Protein AF-A0AAN6TVV2-F1 (afdb_monomer_lite)

Radius of gyration: 18.12 Å; chains: 1; bounding box: 45×34×50 Å

Organism: NCBI:txid2587402

Secondary structure (DSSP, 8-state):
-------SS---TT--------SS----SSTTGGGB-TTT--BSS-TT--S------PEEPTTTSS-EESSHHHHHHHIIIIIHHHHHHHTTS-GGGSS------

Structure (mmCIF, N/CA/C/O backbone):
data_AF-A0AAN6TVV2-F1
#
_entry.id   AF-A0AAN6TVV2-F1
#
loop_
_atom_site.group_PDB
_atom_site.id
_atom_site.type_symbol
_atom_site.label_atom_id
_atom_site.label_alt_id
_atom_site.label_comp_id
_atom_site.label_asym_id
_atom_site.label_entity_id
_atom_site.label_seq_id
_atom_site.pdbx_PDB_ins_code
_atom_site.Cartn_x
_atom_site.Cartn_y
_atom_site.Cartn_z
_atom_site.occupancy
_atom_site.B_iso_or_equiv
_atom_site.auth_seq_id
_atom_site.auth_comp_id
_atom_site.auth_asym_id
_atom_site.auth_atom_id
_atom_site.pdbx_PDB_model_num
ATOM 1 N N . MET A 1 1 ? 29.216 -14.943 -9.930 1.00 65.62 1 MET A N 1
ATOM 2 C CA . MET A 1 1 ? 28.488 -13.842 -10.599 1.00 65.62 1 MET A CA 1
ATOM 3 C C . MET A 1 1 ? 27.017 -13.944 -10.222 1.00 65.62 1 MET A C 1
ATOM 5 O O . MET A 1 1 ? 26.539 -15.062 -10.088 1.00 65.62 1 MET A O 1
ATOM 9 N N . GLY A 1 2 ? 26.357 -12.816 -9.948 1.00 91.25 2 GLY A N 1
ATOM 10 C CA . GLY A 1 2 ? 24.959 -12.763 -9.496 1.00 91.25 2 GLY A CA 1
ATOM 11 C C . GLY A 1 2 ? 23.968 -12.490 -10.631 1.00 91.25 2 GLY A C 1
ATOM 12 O O . GLY A 1 2 ? 24.351 -12.456 -11.797 1.00 91.25 2 GLY A O 1
ATOM 13 N N . SER A 1 3 ? 22.698 -12.283 -10.279 1.00 94.00 3 SER A N 1
ATOM 14 C CA . SER A 1 3 ? 21.649 -11.871 -11.224 1.00 94.00 3 SER A CA 1
ATOM 15 C C . SER A 1 3 ? 21.558 -10.344 -11.307 1.00 94.00 3 SER A C 1
ATOM 17 O O . SER A 1 3 ? 21.710 -9.667 -10.292 1.00 94.00 3 SER A O 1
ATOM 19 N N . GLY A 1 4 ? 21.295 -9.812 -12.503 1.00 92.75 4 GLY A N 1
ATOM 20 C CA . GLY A 1 4 ? 21.100 -8.382 -12.762 1.00 92.75 4 GLY A CA 1
ATOM 21 C C . GLY A 1 4 ? 20.075 -8.148 -13.874 1.00 92.75 4 GLY A C 1
ATOM 22 O O . GLY A 1 4 ? 19.771 -9.066 -14.635 1.00 92.75 4 GLY A O 1
ATOM 23 N N . LEU A 1 5 ? 19.533 -6.929 -13.948 1.00 92.94 5 LEU A N 1
ATOM 24 C CA . LEU A 1 5 ? 18.577 -6.508 -14.975 1.00 92.94 5 LEU A CA 1
ATOM 25 C C . LEU A 1 5 ? 19.290 -5.610 -15.992 1.00 92.94 5 LEU A C 1
ATOM 27 O O . LEU A 1 5 ? 19.948 -4.647 -15.603 1.00 92.94 5 LEU A O 1
ATOM 31 N N . PHE A 1 6 ? 19.157 -5.923 -17.280 1.00 93.00 6 PHE A N 1
ATOM 32 C CA . PHE A 1 6 ? 19.828 -5.210 -18.368 1.00 93.00 6 PHE A CA 1
ATOM 33 C C . PHE A 1 6 ? 18.803 -4.735 -19.394 1.00 93.00 6 PHE A C 1
ATOM 35 O O . PHE A 1 6 ? 17.846 -5.449 -19.696 1.00 93.00 6 PHE A O 1
ATOM 42 N N . ALA A 1 7 ? 19.009 -3.535 -19.934 1.00 94.38 7 ALA A N 1
ATOM 43 C CA . ALA A 1 7 ? 18.175 -3.016 -21.008 1.00 94.38 7 ALA A CA 1
ATOM 44 C C . ALA A 1 7 ? 18.450 -3.783 -22.310 1.00 94.38 7 ALA A C 1
ATOM 46 O O . ALA A 1 7 ? 19.602 -4.036 -22.661 1.00 94.38 7 ALA A O 1
ATOM 47 N N . THR A 1 8 ? 17.392 -4.1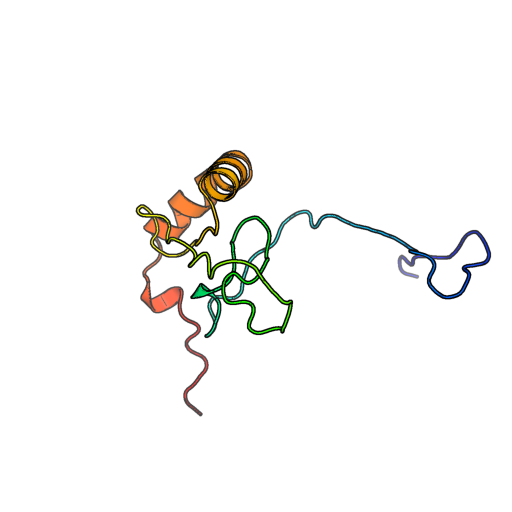36 -23.038 1.00 94.81 8 THR A N 1
ATOM 48 C CA . THR A 1 8 ? 17.486 -4.767 -24.365 1.00 94.81 8 THR A CA 1
ATOM 49 C C . THR A 1 8 ? 17.474 -3.747 -25.507 1.00 94.81 8 THR A C 1
ATOM 51 O O . THR A 1 8 ? 17.709 -4.114 -26.655 1.00 94.81 8 THR A O 1
ATOM 54 N N . ALA A 1 9 ? 17.211 -2.473 -25.199 1.00 93.81 9 ALA A N 1
ATOM 55 C CA . ALA A 1 9 ? 17.149 -1.358 -26.138 1.00 93.81 9 ALA A CA 1
ATOM 56 C C . ALA A 1 9 ? 17.478 -0.028 -25.433 1.00 93.81 9 ALA A C 1
ATOM 58 O O . ALA A 1 9 ? 17.595 0.019 -24.206 1.00 93.81 9 ALA A O 1
ATOM 59 N N . ALA A 1 10 ? 17.617 1.052 -26.209 1.00 96.06 10 ALA A N 1
ATOM 60 C CA . ALA A 1 10 ? 17.718 2.406 -25.668 1.00 96.06 10 ALA A CA 1
ATOM 61 C C . ALA A 1 10 ? 16.430 2.792 -24.911 1.00 96.06 10 ALA A C 1
ATOM 63 O O . ALA A 1 10 ? 15.336 2.387 -25.302 1.00 96.06 10 ALA A O 1
ATOM 64 N N . ILE A 1 11 ? 16.577 3.552 -23.824 1.00 96.19 11 ILE A N 1
ATOM 65 C CA . ILE A 1 11 ? 15.480 4.037 -22.977 1.00 96.19 11 ILE A CA 1
ATOM 66 C C . ILE A 1 11 ? 15.512 5.561 -23.034 1.00 96.19 11 ILE A C 1
ATOM 68 O O . ILE A 1 11 ? 16.501 6.168 -22.616 1.00 96.19 11 ILE A O 1
ATOM 72 N N . ASP A 1 12 ? 14.442 6.166 -23.537 1.00 97.19 12 ASP A N 1
ATOM 73 C CA . ASP A 1 12 ? 14.344 7.620 -23.639 1.00 97.19 12 ASP A CA 1
ATOM 74 C C . ASP A 1 12 ? 14.033 8.270 -22.281 1.00 97.19 12 ASP A C 1
ATOM 76 O O . ASP A 1 12 ? 13.501 7.650 -21.353 1.00 97.19 12 ASP A O 1
ATOM 80 N N . ALA A 1 13 ? 14.349 9.561 -22.152 1.00 96.62 13 ALA A N 1
ATOM 81 C CA . ALA A 1 13 ? 14.071 10.312 -20.933 1.00 96.62 13 ALA A CA 1
ATOM 82 C C . ALA A 1 13 ? 12.559 10.355 -20.641 1.00 96.62 13 ALA A C 1
ATOM 84 O O . ALA A 1 13 ? 11.762 10.789 -21.470 1.00 96.62 13 ALA A O 1
ATOM 85 N N . GLY A 1 14 ? 12.174 9.928 -19.436 1.00 95.25 14 GLY A N 1
ATOM 86 C CA . GLY A 1 14 ? 10.775 9.872 -18.998 1.00 95.25 14 GLY A CA 1
ATOM 87 C C . GLY A 1 14 ? 10.034 8.581 -19.362 1.00 95.25 14 GLY A C 1
ATOM 88 O O . GLY A 1 14 ? 8.877 8.431 -18.977 1.00 95.25 14 GLY A O 1
ATOM 89 N N . GLN A 1 15 ? 10.677 7.638 -20.054 1.00 95.31 15 GLN A N 1
ATOM 90 C CA . GLN A 1 15 ? 10.076 6.347 -20.371 1.00 95.31 15 GLN A CA 1
ATOM 91 C C . GLN A 1 15 ? 9.988 5.445 -19.129 1.00 95.31 15 GLN A C 1
ATOM 93 O O . GLN A 1 15 ? 10.954 5.292 -18.378 1.00 95.31 15 GLN A O 1
ATOM 98 N N . GLU A 1 16 ? 8.832 4.807 -18.926 1.00 93.31 16 GLU A N 1
ATOM 99 C CA . GLU A 1 16 ? 8.671 3.782 -17.891 1.00 93.31 16 GLU A CA 1
ATOM 100 C C . GLU A 1 16 ? 9.488 2.534 -18.265 1.00 93.31 16 GLU A C 1
ATOM 102 O O . GLU A 1 16 ? 9.269 1.918 -19.307 1.00 93.31 16 GLU A O 1
ATOM 107 N N . ILE A 1 17 ? 10.449 2.172 -17.410 1.00 94.50 17 ILE A N 1
ATOM 108 C CA . ILE A 1 17 ? 11.339 1.018 -17.623 1.00 94.50 17 ILE A CA 1
ATOM 109 C C . ILE A 1 17 ? 10.657 -0.284 -17.188 1.00 94.50 17 ILE A C 1
ATOM 111 O O . ILE A 1 17 ? 10.802 -1.317 -17.836 1.00 94.50 17 ILE A O 1
ATOM 115 N N . TYR A 1 18 ? 9.937 -0.246 -16.065 1.00 91.56 18 TYR A N 1
ATOM 116 C CA . TYR A 1 18 ? 9.248 -1.395 -15.488 1.00 91.56 18 TYR A CA 1
ATOM 117 C C . TYR A 1 18 ? 8.209 -0.931 -14.464 1.00 91.56 18 TYR A C 1
ATOM 119 O O . TYR A 1 18 ? 8.476 -0.022 -13.67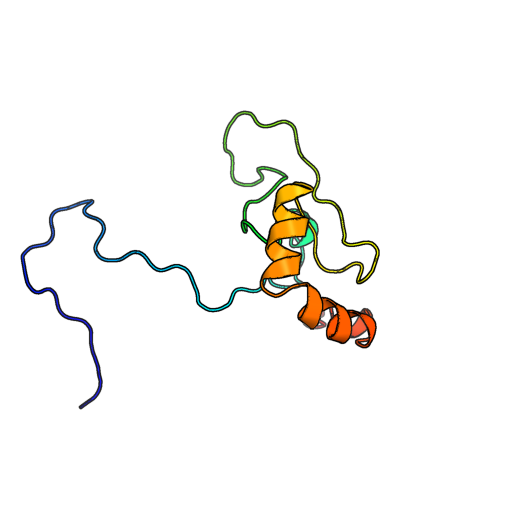8 1.00 91.56 18 TYR A O 1
ATOM 127 N N . ASN A 1 19 ? 7.057 -1.598 -14.434 1.00 92.12 19 ASN A N 1
ATOM 128 C CA . ASN A 1 19 ? 6.016 -1.399 -13.434 1.00 92.12 19 ASN A CA 1
ATOM 129 C C . ASN A 1 19 ? 5.694 -2.743 -12.782 1.00 92.12 19 ASN A C 1
ATOM 131 O O . ASN A 1 19 ? 5.454 -3.735 -13.473 1.00 92.12 19 ASN A O 1
ATOM 135 N N . LEU A 1 20 ? 5.696 -2.779 -11.452 1.00 91.25 20 LEU A N 1
ATOM 136 C CA . LEU A 1 20 ? 5.354 -3.972 -10.694 1.00 91.25 20 LEU A CA 1
ATOM 137 C C . LEU A 1 20 ? 4.287 -3.662 -9.661 1.00 91.25 20 LEU A C 1
ATOM 139 O O . LEU A 1 20 ? 4.358 -2.675 -8.931 1.00 91.25 20 LEU A O 1
ATOM 143 N N . ASN A 1 21 ? 3.338 -4.582 -9.544 1.00 83.56 21 ASN A N 1
ATOM 144 C CA . ASN A 1 21 ? 2.474 -4.640 -8.383 1.00 83.56 21 ASN A CA 1
ATOM 145 C C . ASN A 1 21 ? 3.157 -5.536 -7.336 1.00 83.56 21 ASN A C 1
ATOM 147 O O . ASN A 1 21 ? 3.444 -6.696 -7.649 1.00 83.56 21 ASN A O 1
ATOM 151 N N . PRO A 1 22 ? 3.468 -5.035 -6.127 1.00 84.12 22 PRO A N 1
ATOM 152 C CA . PRO A 1 22 ? 4.164 -5.827 -5.122 1.00 84.12 22 PRO A CA 1
ATOM 153 C C . PRO A 1 22 ? 3.367 -7.085 -4.766 1.00 84.12 22 PRO A C 1
ATOM 155 O O . PRO A 1 22 ? 2.146 -7.037 -4.621 1.00 84.12 22 PRO A O 1
ATOM 158 N N . ILE A 1 23 ? 4.075 -8.206 -4.589 1.00 84.12 23 ILE A N 1
ATOM 159 C CA . ILE A 1 23 ? 3.471 -9.497 -4.210 1.00 84.12 23 ILE A CA 1
ATOM 160 C C . ILE A 1 23 ? 2.760 -9.373 -2.858 1.00 84.12 23 ILE A C 1
ATOM 162 O O . ILE A 1 23 ? 1.666 -9.899 -2.664 1.00 84.12 23 ILE A O 1
ATOM 166 N N . PHE A 1 24 ? 3.373 -8.642 -1.930 1.00 81.56 24 PHE A N 1
ATOM 167 C CA . PHE A 1 24 ? 2.786 -8.296 -0.649 1.00 81.56 24 PHE A CA 1
ATOM 168 C C . PHE A 1 24 ? 3.248 -6.901 -0.237 1.00 81.56 24 PHE A C 1
ATOM 170 O O . PHE A 1 24 ? 4.365 -6.490 -0.553 1.00 81.56 24 PHE A O 1
ATOM 177 N N . LYS A 1 25 ? 2.378 -6.172 0.458 1.00 85.31 25 LYS A N 1
ATOM 178 C CA . LYS A 1 25 ? 2.666 -4.840 0.984 1.00 85.31 25 LYS A CA 1
ATOM 179 C C . LYS A 1 25 ? 2.063 -4.693 2.370 1.00 85.31 25 LYS A C 1
ATOM 181 O O . LYS A 1 25 ? 0.952 -5.156 2.615 1.00 85.31 25 LYS A O 1
ATOM 186 N N . THR A 1 26 ? 2.785 -4.008 3.240 1.00 83.56 26 THR A N 1
ATOM 187 C CA . THR A 1 26 ? 2.331 -3.632 4.578 1.00 83.56 26 THR A CA 1
ATOM 188 C C . THR A 1 26 ? 2.585 -2.163 4.784 1.00 83.56 26 THR A C 1
ATOM 190 O O . THR A 1 26 ? 3.517 -1.595 4.220 1.00 83.56 26 THR A O 1
ATOM 193 N N . LEU A 1 27 ? 1.748 -1.557 5.605 1.00 83.31 27 LEU A N 1
ATOM 194 C CA . LEU A 1 27 ? 1.970 -0.213 6.085 1.00 83.31 27 LEU A CA 1
ATOM 195 C C . LEU A 1 27 ? 2.672 -0.302 7.447 1.00 83.31 27 LEU A C 1
ATOM 197 O O . LEU A 1 27 ? 2.337 -1.157 8.270 1.00 83.31 27 LEU A O 1
ATOM 201 N N . ASP A 1 28 ? 3.652 0.567 7.679 1.00 78.88 28 ASP A N 1
ATOM 202 C CA . ASP A 1 28 ? 4.367 0.613 8.953 1.00 78.88 28 ASP A CA 1
ATOM 203 C C . ASP A 1 28 ? 3.447 1.078 10.074 1.00 78.88 28 ASP A C 1
ATOM 205 O O . ASP A 1 28 ? 2.776 2.097 9.948 1.00 78.88 28 ASP A O 1
ATOM 209 N N . ALA A 1 29 ? 3.489 0.420 11.231 1.00 71.19 29 ALA A N 1
ATOM 210 C CA . ALA A 1 29 ? 2.668 0.791 12.386 1.00 71.19 29 ALA A CA 1
ATOM 211 C C . ALA A 1 29 ? 3.148 2.062 13.131 1.00 71.19 29 ALA A C 1
ATOM 213 O O . ALA A 1 29 ? 2.849 2.270 14.310 1.00 71.19 29 ALA A O 1
ATOM 214 N N . GLY A 1 30 ? 3.944 2.901 12.466 1.00 68.94 30 GLY A N 1
ATOM 215 C CA . GLY A 1 30 ? 4.453 4.157 12.998 1.00 68.94 30 GLY A CA 1
ATOM 216 C C . GLY A 1 30 ? 3.396 5.271 13.059 1.00 68.94 30 GLY A C 1
ATOM 217 O O . GLY A 1 30 ? 2.260 5.107 12.603 1.00 68.94 30 GLY A O 1
ATOM 218 N N . PRO A 1 31 ? 3.763 6.438 13.621 1.00 67.81 31 PRO A N 1
ATOM 219 C CA . PRO A 1 31 ? 2.91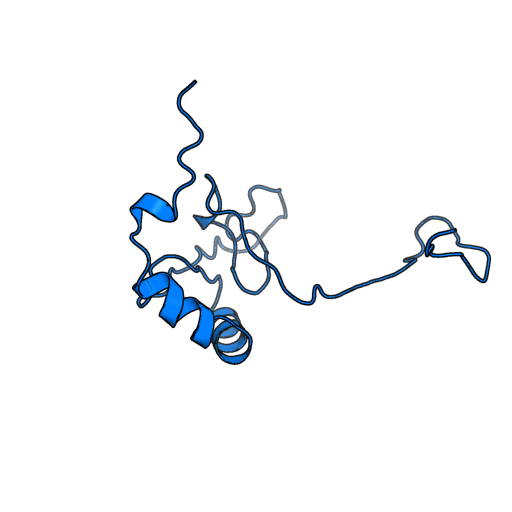4 7.627 13.589 1.00 67.81 31 PRO A CA 1
ATOM 220 C C . PRO A 1 31 ? 2.517 7.968 12.146 1.00 67.81 31 PRO A C 1
ATOM 222 O O . PRO A 1 31 ? 3.368 7.955 11.262 1.00 67.81 31 PRO A O 1
ATOM 225 N N . GLY A 1 32 ? 1.237 8.267 11.912 1.00 72.31 32 GLY A N 1
ATOM 226 C CA . GLY A 1 32 ? 0.719 8.609 10.580 1.00 72.31 32 GLY A CA 1
ATOM 227 C C . GLY A 1 32 ? 0.096 7.446 9.801 1.00 72.31 32 GLY A C 1
ATOM 228 O O . GLY A 1 32 ? -0.659 7.697 8.872 1.00 72.31 32 GLY A O 1
ATOM 229 N N . HIS A 1 33 ? 0.278 6.186 10.223 1.00 75.81 33 HIS A N 1
ATOM 230 C CA . HIS A 1 33 ? -0.383 5.025 9.596 1.00 75.81 33 HIS A CA 1
ATOM 231 C C . HIS A 1 33 ? -1.911 5.168 9.515 1.00 75.81 33 HIS A C 1
ATOM 233 O O . HIS A 1 33 ? -2.571 4.613 8.639 1.00 75.81 33 HIS A O 1
ATOM 239 N N . GLU A 1 34 ? -2.497 5.921 10.446 1.00 79.75 34 GLU A N 1
ATOM 240 C CA . GLU A 1 34 ? -3.940 6.069 10.551 1.00 79.75 34 GLU A CA 1
ATOM 241 C C . GLU A 1 34 ? -4.579 6.759 9.343 1.00 79.75 34 GLU A C 1
ATOM 243 O O . GLU A 1 34 ? -5.767 6.561 9.097 1.00 79.75 34 GLU A O 1
ATOM 248 N N . SER A 1 35 ? -3.821 7.542 8.576 1.00 82.94 35 SER A N 1
ATOM 249 C CA . SER A 1 35 ? -4.341 8.235 7.400 1.00 82.94 35 SER A CA 1
ATOM 250 C C . SER A 1 35 ? -4.288 7.383 6.127 1.00 82.94 35 SER A C 1
ATOM 252 O O . SER A 1 35 ? -5.011 7.671 5.177 1.00 82.94 35 SER A O 1
ATOM 254 N N . PHE A 1 36 ? -3.529 6.284 6.114 1.00 87.19 36 PHE A N 1
ATOM 255 C CA . PHE A 1 36 ? -3.333 5.461 4.922 1.00 87.19 36 PHE A CA 1
ATOM 256 C C . PHE A 1 36 ? -4.362 4.337 4.789 1.00 87.19 36 PHE A C 1
ATOM 258 O O . PHE A 1 36 ? -4.778 3.685 5.751 1.00 87.19 36 PHE A O 1
ATOM 265 N N . CYS A 1 37 ? -4.772 4.075 3.550 1.00 89.88 37 CYS A N 1
ATOM 266 C CA . CYS A 1 37 ? -5.609 2.927 3.232 1.00 89.88 37 CYS A CA 1
ATOM 267 C C . CYS A 1 37 ? -4.761 1.658 3.078 1.00 89.88 37 CYS A C 1
ATOM 269 O O . CYS A 1 37 ? -3.927 1.568 2.180 1.00 89.88 37 CYS A O 1
ATOM 271 N N . HIS A 1 38 ? -5.070 0.617 3.852 1.00 90.44 38 HIS A N 1
ATOM 272 C CA . HIS A 1 38 ? -4.364 -0.672 3.820 1.00 90.44 38 HIS A CA 1
ATOM 273 C C . HIS A 1 38 ? -4.452 -1.398 2.466 1.00 90.44 38 HIS A C 1
ATOM 275 O O . HIS A 1 38 ? -3.631 -2.250 2.150 1.00 90.44 38 HIS A O 1
ATOM 281 N N . TYR A 1 39 ? -5.442 -1.055 1.630 1.00 91.88 39 TYR A N 1
ATOM 282 C CA . TYR A 1 39 ? -5.605 -1.642 0.296 1.00 91.88 39 TYR A CA 1
ATOM 283 C C . TYR A 1 39 ? -4.930 -0.842 -0.822 1.00 91.88 39 TYR A C 1
ATOM 285 O O . TYR A 1 39 ? -4.145 -1.404 -1.580 1.00 91.88 39 TYR A O 1
ATOM 293 N N . CYS A 1 40 ? -5.259 0.445 -0.984 1.00 89.88 40 CYS A N 1
ATOM 294 C CA . CYS A 1 40 ? -4.747 1.253 -2.100 1.00 89.88 40 CYS A CA 1
ATOM 295 C C . CYS A 1 40 ? -3.457 2.006 -1.765 1.00 89.88 40 CYS A C 1
ATOM 297 O O . CYS A 1 40 ? -2.826 2.516 -2.679 1.00 89.88 40 CYS A O 1
ATOM 299 N N . SER A 1 41 ? -3.043 2.032 -0.494 1.00 88.56 41 SER A N 1
ATOM 300 C CA . SER A 1 41 ? -1.849 2.744 -0.016 1.00 88.56 41 SER A CA 1
ATOM 301 C C . SER A 1 41 ? -1.892 4.263 -0.224 1.00 88.56 41 SER A C 1
ATOM 303 O O . SER A 1 41 ? -0.887 4.933 -0.025 1.00 88.56 41 SER A O 1
ATOM 305 N N . GLU A 1 42 ? -3.049 4.815 -0.593 1.00 86.31 42 GLU A N 1
ATOM 306 C CA . GLU A 1 42 ? -3.254 6.258 -0.679 1.00 86.31 42 GLU A CA 1
ATOM 307 C C . GLU A 1 42 ? -3.487 6.843 0.716 1.00 86.31 42 GLU A C 1
ATOM 309 O O . GLU A 1 42 ? -4.157 6.229 1.560 1.00 86.31 42 GLU A O 1
ATOM 314 N N . ASP A 1 43 ? -2.950 8.042 0.922 1.00 80.69 43 ASP A N 1
ATOM 315 C CA . ASP A 1 43 ? -3.242 8.874 2.079 1.00 80.69 43 ASP A CA 1
ATOM 316 C C . ASP A 1 43 ? -4.635 9.498 1.929 1.00 80.69 43 ASP A C 1
ATOM 318 O O . ASP A 1 43 ? -4.954 10.141 0.929 1.00 80.69 43 ASP A O 1
ATOM 322 N N . ALA A 1 44 ? -5.483 9.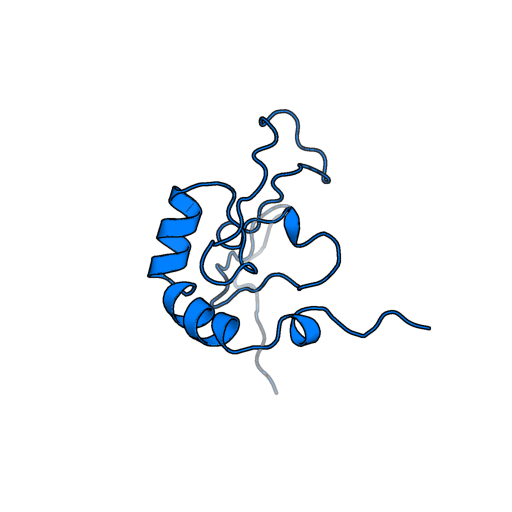295 2.928 1.00 70.31 44 ALA A N 1
ATOM 323 C CA . ALA A 1 44 ? -6.825 9.846 2.970 1.00 70.31 44 ALA A CA 1
ATOM 324 C C . ALA A 1 44 ? -6.892 11.278 3.518 1.00 70.31 44 ALA A C 1
ATOM 326 O O . ALA A 1 44 ? -7.946 11.910 3.414 1.00 70.31 44 ALA A O 1
ATOM 327 N N . GLN A 1 45 ? -5.817 11.756 4.153 1.00 64.94 45 GLN A N 1
ATOM 328 C CA . GLN A 1 45 ? -5.716 13.113 4.692 1.00 64.94 45 GLN A CA 1
ATOM 329 C C . GLN A 1 45 ? -5.041 14.091 3.728 1.00 64.94 45 GLN A C 1
ATOM 331 O O . GLN A 1 45 ? -4.997 15.278 4.034 1.00 64.94 45 GLN A O 1
ATOM 336 N N . ASP A 1 46 ? -4.574 13.608 2.574 1.00 62.62 46 ASP A N 1
ATOM 337 C CA . ASP A 1 46 ? -3.898 14.413 1.555 1.00 62.62 46 ASP A CA 1
ATOM 338 C C . ASP A 1 46 ? -2.765 15.287 2.127 1.00 62.62 46 ASP A C 1
ATOM 340 O O . ASP A 1 46 ? -2.543 16.427 1.726 1.00 62.62 46 ASP A O 1
ATOM 344 N N . VAL A 1 47 ? -2.004 14.746 3.086 1.00 56.72 47 VAL A N 1
ATOM 345 C CA . VAL A 1 47 ? -0.907 15.479 3.743 1.00 56.72 47 VAL A CA 1
ATOM 346 C C . VAL A 1 47 ? 0.224 15.785 2.743 1.00 56.72 47 VAL A C 1
ATOM 348 O O . VAL A 1 47 ? 1.075 16.635 2.992 1.00 56.72 47 VAL A O 1
ATOM 351 N N . LEU A 1 48 ? 0.209 15.123 1.580 1.00 58.31 48 LEU A N 1
ATOM 352 C CA . LEU A 1 48 ? 1.157 15.293 0.477 1.00 58.31 48 LEU A CA 1
ATOM 353 C C . LEU A 1 48 ? 0.677 16.256 -0.633 1.00 58.31 48 LEU A C 1
ATOM 355 O O . LEU A 1 48 ? 1.360 16.367 -1.649 1.00 58.31 48 LEU A O 1
ATOM 359 N N . GLY A 1 49 ? -0.438 16.975 -0.440 1.00 51.78 49 GLY A N 1
ATOM 360 C CA . GLY A 1 49 ? -0.815 18.141 -1.250 1.00 51.78 49 GLY A CA 1
ATOM 361 C C . GLY A 1 49 ? -1.316 17.838 -2.667 1.00 51.78 49 GLY A C 1
ATOM 362 O O . GLY A 1 49 ? -0.716 18.291 -3.643 1.00 51.78 49 GLY A O 1
ATOM 363 N N . LYS A 1 50 ? -2.431 17.114 -2.807 1.00 49.41 50 LYS A N 1
ATOM 364 C CA . LYS A 1 50 ? -3.195 16.992 -4.056 1.00 49.41 50 LYS A CA 1
ATOM 365 C C . LYS A 1 50 ? -4.611 17.534 -3.889 1.00 49.41 50 LYS A C 1
ATOM 367 O O . LYS A 1 50 ? -5.520 16.841 -3.438 1.00 49.41 50 LYS A O 1
ATOM 372 N N . ASP A 1 51 ? -4.804 18.742 -4.414 1.00 50.81 51 ASP A N 1
ATOM 373 C CA . ASP A 1 51 ? -6.076 19.454 -4.479 1.00 50.81 51 ASP A CA 1
ATOM 374 C C . ASP A 1 51 ? -7.305 18.543 -4.680 1.00 50.81 51 ASP A C 1
ATOM 376 O O . ASP A 1 51 ? -7.469 17.856 -5.690 1.00 50.81 51 ASP A O 1
ATOM 380 N N . SER A 1 52 ? -8.238 18.670 -3.733 1.00 49.91 52 SER A N 1
ATOM 381 C CA . SER A 1 52 ? -9.667 18.375 -3.885 1.00 49.91 52 SER A CA 1
ATOM 382 C C . SER A 1 52 ? -10.088 16.897 -3.925 1.00 49.91 52 SER A C 1
ATOM 384 O O . SER A 1 52 ? -10.654 16.412 -4.906 1.00 49.91 52 SER A O 1
ATOM 386 N N . LYS A 1 53 ? -10.001 16.202 -2.784 1.00 46.81 53 LYS A N 1
ATOM 387 C CA . LYS A 1 53 ? -11.017 15.196 -2.412 1.00 46.81 53 LYS A CA 1
ATOM 388 C C . LYS A 1 53 ? -11.526 15.476 -0.996 1.00 46.81 53 LYS A C 1
ATOM 390 O O . LYS A 1 53 ? -10.726 15.846 -0.142 1.00 46.81 53 LYS A O 1
ATOM 395 N N . PRO A 1 54 ? -12.836 15.316 -0.714 1.00 48.06 54 PRO A N 1
ATOM 396 C CA . PRO A 1 54 ? -13.330 15.435 0.652 1.00 48.06 54 PRO A CA 1
ATOM 397 C C . PRO A 1 54 ? -12.567 14.434 1.515 1.00 48.06 54 PRO A C 1
ATOM 399 O O . PRO A 1 54 ? -12.498 13.263 1.141 1.00 48.06 54 PRO A O 1
ATOM 402 N N . VAL A 1 55 ? -11.987 14.917 2.618 1.00 52.62 55 VAL A N 1
ATOM 403 C CA . VAL A 1 55 ? -11.184 14.160 3.590 1.00 52.62 55 VAL A CA 1
ATOM 404 C C . VAL A 1 55 ? -11.928 12.882 3.971 1.00 52.62 55 VAL A C 1
ATOM 406 O O . VAL A 1 55 ? -12.775 12.858 4.867 1.00 52.62 55 VAL A O 1
ATOM 409 N N . ALA A 1 56 ? -11.665 11.801 3.245 1.00 58.31 56 ALA A N 1
ATOM 410 C CA . ALA A 1 56 ? -12.355 10.540 3.423 1.00 58.31 56 ALA A CA 1
ATOM 411 C C . ALA A 1 56 ? -11.621 9.787 4.520 1.00 58.31 56 ALA A C 1
ATOM 413 O O . ALA A 1 56 ? -10.916 8.826 4.231 1.00 58.31 56 ALA A O 1
ATOM 414 N N . GLN A 1 57 ? -11.762 10.252 5.769 1.00 74.31 57 GLN A N 1
ATOM 415 C CA . GLN A 1 57 ? -11.122 9.640 6.933 1.00 74.31 57 GLN A CA 1
ATOM 416 C C . GLN A 1 57 ? -11.214 8.115 6.838 1.00 74.31 57 GLN A C 1
ATOM 418 O O . GLN A 1 57 ? -12.303 7.543 6.680 1.00 74.31 57 GLN A O 1
ATOM 423 N N . THR A 1 58 ? -10.058 7.456 6.882 1.00 86.00 58 THR A N 1
ATOM 424 C CA . THR A 1 58 ? -10.015 6.001 6.823 1.00 86.00 58 THR A CA 1
ATOM 425 C C . THR A 1 58 ? -10.773 5.429 8.019 1.00 86.00 58 THR A C 1
ATOM 427 O O . THR A 1 58 ? -10.745 5.956 9.134 1.00 86.00 58 THR A O 1
ATOM 430 N N . LYS A 1 59 ? -11.485 4.327 7.795 1.00 89.88 59 LYS A N 1
ATOM 431 C CA . LYS A 1 59 ? -12.219 3.631 8.852 1.00 89.88 59 LYS A CA 1
ATOM 432 C C . LYS A 1 59 ? -11.465 2.386 9.267 1.00 89.88 59 LYS A C 1
ATOM 434 O O . LYS A 1 59 ? -11.144 1.555 8.412 1.00 89.88 59 LYS A O 1
ATOM 439 N N . ALA A 1 60 ? -11.229 2.254 10.568 1.00 90.44 60 ALA A N 1
ATOM 440 C CA . ALA A 1 60 ? -10.646 1.056 11.147 1.00 90.44 60 ALA A CA 1
ATOM 441 C C . ALA A 1 60 ? -11.551 -0.163 10.932 1.00 90.44 60 ALA A C 1
ATOM 443 O O . ALA A 1 60 ? -12.786 -0.082 10.913 1.00 90.44 60 ALA A O 1
ATOM 444 N N . CYS A 1 61 ? -10.920 -1.314 10.737 1.00 91.19 61 CYS A N 1
ATOM 445 C CA . CYS A 1 61 ? -11.598 -2.594 10.733 1.00 91.19 61 CYS A CA 1
ATOM 446 C C . CYS A 1 61 ? -12.109 -2.890 12.143 1.00 91.19 61 CYS A C 1
ATOM 448 O O . CYS A 1 61 ? -11.316 -3.052 13.061 1.00 91.19 61 CYS A O 1
ATOM 450 N N . THR A 1 62 ? -13.421 -3.054 12.306 1.00 88.88 62 THR A N 1
ATOM 451 C CA . THR A 1 62 ? -14.050 -3.315 13.614 1.00 88.88 62 THR A CA 1
ATOM 452 C C . THR A 1 62 ? -13.567 -4.598 14.287 1.00 88.88 62 THR A C 1
ATOM 454 O O . THR A 1 62 ? -13.782 -4.779 15.477 1.00 88.88 62 THR A O 1
ATOM 457 N N . GLY A 1 63 ? -12.964 -5.513 13.526 1.00 87.50 63 GLY A N 1
ATOM 458 C CA . GLY A 1 63 ? -12.555 -6.817 14.027 1.00 87.50 63 GLY A CA 1
ATOM 459 C C . GLY A 1 63 ? -11.079 -6.956 14.395 1.00 87.50 63 GLY A C 1
ATOM 460 O O . GLY A 1 63 ? -10.763 -7.910 15.086 1.00 87.50 63 GLY A O 1
ATOM 461 N N . CYS A 1 64 ? -10.183 -6.087 13.919 1.00 87.69 64 CYS A N 1
ATOM 462 C CA . CYS A 1 64 ? -8.778 -6.076 14.367 1.00 87.69 64 CYS A CA 1
ATOM 463 C C . CYS A 1 64 ? -8.350 -4.728 14.944 1.00 87.69 64 CYS A C 1
ATOM 465 O O . CYS A 1 64 ? -7.406 -4.691 15.718 1.00 87.69 64 CYS A O 1
ATOM 467 N N . ASP A 1 65 ? -9.034 -3.637 14.586 1.00 86.25 65 ASP A N 1
ATOM 468 C CA . ASP A 1 65 ? -8.726 -2.267 15.008 1.00 86.25 65 ASP A CA 1
ATOM 469 C C . ASP A 1 65 ? -7.335 -1.757 14.570 1.00 86.25 65 ASP A C 1
ATOM 471 O O . ASP A 1 65 ? -6.832 -0.765 15.083 1.00 86.25 65 ASP A O 1
ATOM 475 N N . VAL A 1 66 ? -6.714 -2.435 13.596 1.00 86.00 66 VAL A N 1
ATOM 476 C CA . VAL A 1 66 ? -5.379 -2.110 13.058 1.00 86.00 66 VAL A CA 1
ATOM 477 C C . VAL A 1 66 ? -5.487 -1.604 11.623 1.00 86.00 66 VAL A C 1
ATOM 479 O O . VAL A 1 66 ? -5.157 -0.457 11.328 1.00 86.00 66 VAL A O 1
ATOM 482 N N . ALA A 1 67 ? -5.988 -2.445 10.713 1.00 89.06 67 ALA A N 1
ATOM 483 C CA . ALA A 1 67 ? -6.119 -2.082 9.308 1.00 89.06 67 ALA A CA 1
ATOM 484 C C . ALA A 1 67 ? -7.207 -1.020 9.117 1.00 89.06 67 ALA A C 1
ATOM 486 O O . ALA A 1 67 ? -8.318 -1.150 9.647 1.00 89.06 67 ALA A O 1
ATOM 487 N N . ARG A 1 68 ? -6.915 0.002 8.307 1.00 90.88 68 ARG A N 1
ATOM 488 C CA . ARG A 1 68 ? -7.851 1.083 7.986 1.00 90.88 68 ARG A CA 1
ATOM 489 C C . ARG A 1 68 ? -8.104 1.191 6.487 1.00 90.88 68 ARG A C 1
ATOM 491 O O . ARG A 1 68 ? -7.242 0.879 5.670 1.00 90.88 68 ARG A O 1
ATOM 498 N N . PHE A 1 69 ? -9.308 1.620 6.112 1.00 91.62 69 PHE A N 1
ATOM 499 C CA . PHE A 1 69 ? -9.735 1.670 4.711 1.00 91.62 69 PHE A CA 1
ATOM 500 C C . PHE A 1 69 ? -10.450 2.977 4.373 1.00 91.62 69 PHE A C 1
ATOM 502 O O . PHE A 1 69 ? -11.368 3.379 5.087 1.00 91.62 69 PHE A O 1
ATOM 509 N N . CYS A 1 70 ? -10.102 3.587 3.238 1.00 90.94 70 CYS A N 1
ATOM 510 C CA . CYS A 1 70 ? -10.767 4.798 2.737 1.00 90.94 70 CYS A CA 1
ATOM 511 C C . CYS A 1 70 ? -12.194 4.534 2.217 1.00 90.94 70 CYS A C 1
ATOM 513 O O . CYS A 1 70 ? -13.015 5.441 2.126 1.00 90.94 70 CYS A O 1
ATOM 515 N N . SER A 1 71 ? -12.532 3.284 1.870 1.00 90.56 71 SER A N 1
ATOM 516 C CA . SER A 1 71 ? -13.852 2.938 1.333 1.00 90.56 71 SER A CA 1
ATOM 517 C C . SER A 1 71 ? -14.281 1.503 1.642 1.00 90.56 71 SER A C 1
ATOM 519 O O . SER A 1 71 ? -13.464 0.602 1.859 1.00 90.56 71 SER A O 1
ATOM 521 N N . LYS A 1 72 ? -15.599 1.251 1.580 1.00 92.06 72 LYS A N 1
ATOM 522 C CA . LYS A 1 72 ? -16.159 -0.111 1.666 1.00 92.06 72 LYS A CA 1
ATOM 523 C C . LYS A 1 72 ? -15.631 -1.020 0.546 1.00 92.06 72 LYS A C 1
ATOM 525 O O . LYS A 1 72 ? -15.503 -2.221 0.771 1.00 92.06 72 LYS A O 1
ATOM 530 N N . LYS A 1 73 ? -15.324 -0.458 -0.632 1.00 93.62 73 LYS A N 1
ATOM 531 C CA . LYS A 1 73 ? -14.743 -1.183 -1.772 1.00 93.62 73 LYS A CA 1
ATOM 532 C C . LYS A 1 73 ? -13.338 -1.684 -1.435 1.00 93.62 73 LYS A C 1
ATOM 534 O O . LYS A 1 73 ? -13.110 -2.886 -1.504 1.00 93.62 73 LYS A O 1
ATOM 539 N N . CYS A 1 74 ? -12.460 -0.794 -0.967 1.00 93.19 74 CYS A N 1
ATOM 540 C CA . CYS A 1 74 ? -11.105 -1.140 -0.524 1.00 93.19 74 CYS A CA 1
ATOM 541 C C . CYS A 1 74 ? -11.115 -2.215 0.567 1.00 93.19 74 CYS A C 1
ATOM 543 O O . CYS A 1 74 ? -10.382 -3.193 0.476 1.00 93.19 74 CYS A O 1
ATOM 545 N N . ARG A 1 75 ? -12.018 -2.096 1.550 1.00 93.50 75 ARG A N 1
ATOM 546 C CA . ARG A 1 75 ? -12.176 -3.114 2.597 1.00 93.50 75 ARG A CA 1
ATOM 547 C C . ARG A 1 75 ? -12.572 -4.482 2.036 1.00 93.50 75 ARG A C 1
ATOM 549 O O . ARG A 1 75 ? -12.022 -5.490 2.463 1.00 93.50 75 ARG A O 1
ATOM 556 N N . LYS A 1 76 ? -13.526 -4.534 1.096 1.00 95.50 76 LYS A N 1
ATOM 557 C CA . LYS A 1 76 ? -13.950 -5.795 0.461 1.00 95.50 76 LYS A CA 1
ATOM 558 C C . LYS A 1 76 ? -12.820 -6.426 -0.357 1.00 95.50 76 LYS A C 1
ATOM 560 O O . LYS A 1 76 ? -12.622 -7.628 -0.248 1.00 95.50 76 LYS A O 1
ATOM 565 N N . GLN A 1 77 ? -12.076 -5.627 -1.123 1.00 94.56 77 GLN A N 1
ATOM 566 C CA . GLN A 1 77 ? -10.957 -6.121 -1.934 1.00 94.56 77 GLN A CA 1
ATOM 567 C C . GLN A 1 77 ? -9.799 -6.624 -1.065 1.00 94.56 77 GLN A C 1
ATOM 569 O O . GLN A 1 77 ? -9.297 -7.724 -1.284 1.00 94.56 77 GLN A O 1
ATOM 574 N N . ALA A 1 78 ? -9.427 -5.878 -0.022 1.00 93.44 78 ALA A N 1
ATOM 575 C CA . ALA A 1 78 ? -8.433 -6.343 0.940 1.00 93.44 78 ALA A CA 1
ATOM 576 C C . ALA A 1 78 ? -8.875 -7.637 1.630 1.00 93.44 78 ALA A C 1
ATOM 578 O O . ALA A 1 78 ? -8.073 -8.556 1.766 1.00 93.44 78 ALA A O 1
ATOM 579 N N . TRP A 1 79 ? -10.154 -7.745 2.017 1.00 94.75 79 TRP A N 1
ATOM 580 C CA . TRP A 1 79 ? -10.703 -8.956 2.633 1.00 94.75 79 TRP A CA 1
ATOM 581 C C . TRP A 1 79 ? -10.540 -10.194 1.750 1.00 94.75 79 TRP A C 1
ATOM 583 O O . TRP A 1 79 ? -10.190 -11.253 2.258 1.00 94.75 79 TRP A O 1
ATOM 593 N N . THR A 1 80 ? -10.768 -10.070 0.441 1.00 93.44 80 THR A N 1
ATOM 594 C CA . THR A 1 80 ? -10.610 -11.192 -0.496 1.00 93.44 80 THR A CA 1
ATOM 595 C C . THR A 1 80 ? -9.159 -11.575 -0.762 1.00 93.44 80 THR A C 1
ATOM 597 O O . THR A 1 80 ? -8.919 -12.725 -1.105 1.00 93.44 80 THR A O 1
ATOM 600 N N . LEU A 1 81 ? -8.213 -10.640 -0.627 1.00 91.44 81 LEU A N 1
ATOM 601 C CA . LEU A 1 81 ? -6.822 -10.858 -1.035 1.00 91.44 81 LEU A CA 1
ATOM 602 C C . LEU A 1 81 ? -5.906 -11.280 0.116 1.00 91.44 81 LEU A C 1
ATOM 604 O O . LEU A 1 81 ? -5.117 -12.198 -0.056 1.00 91.44 81 LEU A O 1
ATOM 608 N N . PHE A 1 82 ? -5.980 -10.607 1.266 1.00 92.06 82 PHE A N 1
ATOM 609 C CA . PHE A 1 82 ? -5.029 -10.841 2.364 1.00 92.06 82 PHE A CA 1
ATOM 610 C C . PHE A 1 82 ? -5.597 -10.543 3.759 1.00 92.06 82 PHE A C 1
ATOM 612 O O . PHE A 1 82 ? -5.253 -11.213 4.731 1.00 92.06 82 PHE A O 1
ATOM 619 N N . HIS A 1 83 ? -6.511 -9.573 3.888 1.00 92.88 83 HIS A N 1
ATOM 620 C CA . HIS A 1 83 ? -6.940 -9.078 5.198 1.00 92.88 83 HIS A CA 1
ATOM 621 C C . HIS A 1 83 ? -7.759 -10.105 5.997 1.00 92.88 83 HIS A C 1
ATOM 623 O O . HIS A 1 83 ? -7.824 -10.029 7.221 1.00 92.88 83 HIS A O 1
ATOM 629 N N . ARG A 1 84 ? -8.385 -11.089 5.336 1.00 92.88 84 ARG A N 1
ATOM 630 C CA . ARG A 1 84 ? -9.095 -12.178 6.025 1.00 92.88 84 ARG A CA 1
ATOM 631 C C . ARG A 1 84 ? -8.161 -13.004 6.906 1.00 92.88 84 ARG A C 1
ATOM 633 O O . ARG A 1 84 ? -8.531 -13.334 8.033 1.00 92.88 84 ARG A O 1
ATOM 640 N N . ASP A 1 85 ? -6.985 -13.332 6.387 1.00 92.50 85 ASP A N 1
ATOM 641 C CA . ASP A 1 85 ? -6.002 -14.154 7.088 1.00 92.50 85 ASP A CA 1
ATOM 642 C C . ASP A 1 85 ? -5.168 -13.307 8.043 1.00 92.50 85 ASP A C 1
ATOM 644 O O . ASP A 1 85 ? -4.996 -13.681 9.202 1.00 92.50 85 ASP A O 1
ATOM 648 N N . GLU A 1 86 ? -4.785 -12.103 7.614 1.00 90.44 86 GLU A N 1
ATOM 649 C CA . GLU A 1 86 ? -4.125 -11.110 8.462 1.00 90.44 86 GLU A CA 1
ATOM 650 C C . GLU A 1 86 ? -4.955 -10.797 9.719 1.00 90.44 86 GLU A C 1
ATOM 652 O O . GLU A 1 86 ? -4.432 -10.825 10.833 1.00 90.44 86 GLU A O 1
ATOM 657 N N . ARG A 1 87 ? -6.273 -10.577 9.578 1.00 90.56 87 ARG A N 1
ATOM 658 C CA . ARG A 1 87 ? -7.162 -10.271 10.708 1.00 90.56 87 ARG A CA 1
ATOM 659 C C . ARG A 1 87 ? -7.096 -11.340 11.798 1.00 90.56 87 ARG A C 1
ATOM 661 O O . ARG A 1 87 ? -7.079 -10.988 12.972 1.00 90.56 87 ARG A O 1
ATOM 668 N N . ARG A 1 88 ? -7.072 -12.625 11.427 1.00 90.81 88 ARG A N 1
ATOM 669 C CA . ARG A 1 88 ? -7.038 -13.745 12.388 1.00 90.81 88 ARG A CA 1
ATOM 670 C C . ARG A 1 88 ? -5.776 -13.728 13.246 1.00 90.81 88 ARG A C 1
ATOM 672 O O . ARG A 1 88 ? -5.809 -14.195 14.381 1.00 90.81 88 ARG A O 1
ATOM 679 N N . ILE A 1 89 ? -4.679 -13.226 12.687 1.00 88.94 89 ILE A N 1
ATOM 680 C CA . ILE A 1 89 ? -3.403 -13.079 13.381 1.00 88.94 89 ILE A CA 1
ATOM 681 C C . ILE A 1 89 ? -3.450 -11.822 14.249 1.00 88.94 89 ILE A C 1
ATOM 683 O O . ILE A 1 89 ? -3.204 -11.908 15.447 1.00 88.94 89 ILE A O 1
ATOM 687 N N . LEU A 1 90 ? -3.845 -10.681 13.678 1.00 85.81 90 LEU A N 1
ATOM 688 C CA . LEU A 1 90 ? -3.877 -9.393 14.379 1.00 85.81 90 LEU A CA 1
ATOM 689 C C . LEU A 1 90 ? -4.819 -9.379 15.589 1.00 85.81 90 LEU A C 1
ATOM 691 O O . LEU A 1 90 ? -4.529 -8.714 16.573 1.00 85.81 90 LEU A O 1
ATOM 695 N N . GLU A 1 91 ? -5.914 -10.139 15.553 1.00 84.38 91 GLU A N 1
ATOM 696 C CA . GLU A 1 91 ? -6.827 -10.301 16.694 1.00 84.38 91 GLU A CA 1
ATOM 697 C C . GLU A 1 91 ? -6.173 -11.017 17.891 1.00 84.38 91 GLU A C 1
ATOM 699 O O . GLU A 1 91 ? -6.598 -10.837 19.029 1.00 84.38 91 GLU A O 1
ATOM 704 N N . ARG A 1 92 ? -5.123 -11.813 17.652 1.00 85.06 92 ARG A N 1
ATOM 705 C CA . ARG A 1 92 ? -4.408 -12.582 18.684 1.00 85.06 92 ARG A CA 1
ATOM 706 C C . ARG A 1 92 ? -3.172 -11.868 19.223 1.00 85.06 92 ARG A C 1
ATOM 708 O O . ARG A 1 92 ? -2.640 -12.285 20.249 1.00 85.06 92 ARG A O 1
ATOM 715 N N . VAL A 1 93 ? -2.691 -10.834 18.535 1.00 80.75 93 VAL A N 1
ATOM 716 C CA . VAL A 1 93 ? -1.489 -10.097 18.936 1.00 80.75 93 VAL A CA 1
ATOM 717 C C . VAL A 1 93 ? -1.879 -8.983 19.915 1.00 80.75 93 VAL A C 1
ATOM 719 O O . VAL A 1 93 ? -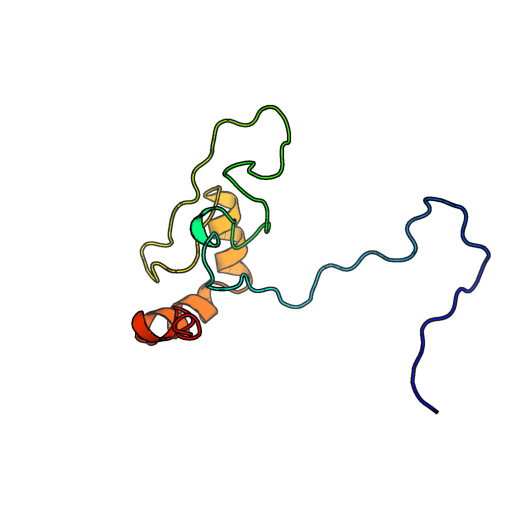2.767 -8.184 19.607 1.00 80.75 93 VAL A O 1
ATOM 722 N N . PRO A 1 94 ? -1.225 -8.871 21.087 1.00 75.25 94 PRO A N 1
ATOM 723 C CA . PRO A 1 94 ? -1.450 -7.751 21.992 1.00 75.25 94 PRO A CA 1
ATOM 724 C C . PRO A 1 94 ? -1.189 -6.415 21.288 1.00 75.25 94 PRO A C 1
ATOM 726 O O . PRO A 1 94 ? -0.117 -6.206 20.721 1.00 75.25 94 PRO A O 1
ATOM 729 N N . LYS A 1 95 ? -2.125 -5.463 21.383 1.00 69.56 95 LYS A N 1
ATOM 730 C CA . LYS A 1 95 ? -1.997 -4.136 20.743 1.00 69.56 95 LYS A CA 1
ATOM 731 C C . LYS A 1 95 ? -0.721 -3.382 21.145 1.00 69.56 95 LYS A C 1
ATOM 733 O O . LYS A 1 95 ? -0.199 -2.600 20.356 1.00 69.56 95 LYS A O 1
ATOM 738 N N . CYS A 1 96 ? -0.180 -3.657 22.334 1.00 62.12 96 CYS A N 1
ATOM 739 C CA . CYS A 1 96 ? 1.092 -3.103 22.808 1.00 62.12 96 CYS A CA 1
ATOM 740 C C . CYS A 1 96 ? 2.303 -3.522 21.953 1.00 62.12 96 CYS A C 1
ATOM 742 O O . CYS A 1 96 ? 3.294 -2.805 21.939 1.00 62.12 96 CYS A O 1
ATOM 744 N N . GLN A 1 97 ? 2.227 -4.648 21.234 1.00 59.41 97 GLN A N 1
ATOM 745 C CA . GLN A 1 97 ? 3.281 -5.139 20.334 1.00 59.41 97 GLN A CA 1
ATOM 746 C C . GLN A 1 97 ? 3.125 -4.627 18.897 1.00 59.41 97 GLN A C 1
ATOM 748 O O . GLN A 1 97 ? 4.062 -4.694 18.109 1.00 59.41 97 GLN A O 1
ATOM 753 N N . LEU A 1 98 ? 1.947 -4.101 18.556 1.00 63.50 98 LEU A N 1
ATOM 754 C CA . LEU A 1 98 ? 1.659 -3.524 17.244 1.00 63.50 98 LEU A CA 1
ATOM 755 C C . LEU A 1 98 ? 2.081 -2.055 17.151 1.00 63.50 98 LEU A C 1
ATOM 757 O O . LEU A 1 98 ? 1.995 -1.471 16.080 1.00 63.50 98 LEU A O 1
ATOM 761 N N . ARG A 1 99 ? 2.546 -1.446 18.248 1.00 57.75 99 ARG A N 1
ATOM 762 C CA . ARG A 1 99 ? 3.141 -0.107 18.246 1.00 57.75 99 ARG A CA 1
ATOM 763 C C . ARG A 1 99 ? 4.657 -0.258 18.353 1.00 57.75 99 ARG A C 1
ATOM 765 O O . ARG A 1 99 ? 5.120 -0.894 19.299 1.00 57.75 99 ARG A O 1
ATOM 772 N N . PRO A 1 100 ? 5.442 0.307 17.424 1.00 52.53 100 PRO A N 1
ATOM 773 C CA . PRO A 1 100 ? 6.886 0.215 17.510 1.00 52.53 100 PRO A CA 1
ATOM 774 C C . PRO A 1 100 ? 7.378 0.856 18.815 1.00 52.53 100 PRO A C 1
ATOM 776 O O . PRO A 1 100 ? 7.159 2.040 19.057 1.00 52.53 100 PRO A O 1
ATOM 779 N N . CYS A 1 101 ? 8.049 0.064 19.653 1.00 49.44 101 CYS A N 1
ATOM 780 C CA . CYS A 1 101 ? 8.571 0.484 20.958 1.00 49.44 101 CYS A CA 1
ATOM 781 C C . CYS A 1 101 ? 9.828 1.382 20.854 1.00 49.44 101 CYS A C 1
ATOM 783 O O . CYS A 1 101 ? 10.397 1.771 21.867 1.00 49.44 101 CYS A O 1
ATOM 785 N N . TRP A 1 102 ? 10.294 1.722 19.645 1.00 50.88 102 TRP A N 1
ATOM 786 C CA . TRP A 1 102 ? 11.621 2.311 19.415 1.00 50.88 102 TRP A CA 1
ATOM 787 C C . TRP A 1 102 ? 11.699 3.850 19.459 1.00 50.88 102 TRP A C 1
ATOM 789 O O . TRP A 1 102 ? 12.552 4.440 18.808 1.00 50.88 102 TRP A O 1
ATOM 799 N N . ARG A 1 103 ? 10.873 4.538 20.255 1.00 47.38 103 ARG A N 1
ATOM 800 C CA . ARG A 1 103 ? 11.074 5.976 20.542 1.00 47.38 103 ARG A CA 1
ATOM 801 C C . ARG A 1 103 ? 11.006 6.277 22.033 1.00 47.38 103 ARG A C 1
ATOM 803 O O . ARG A 1 103 ? 10.032 6.841 22.515 1.00 47.38 103 ARG A O 1
ATOM 810 N N . THR A 1 104 ? 12.082 5.925 22.723 1.00 46.31 104 THR A N 1
ATOM 811 C CA . THR A 1 104 ? 12.575 6.629 23.914 1.00 46.31 104 THR A CA 1
ATOM 812 C C . THR A 1 104 ? 14.099 6.557 23.882 1.00 46.31 104 THR A C 1
ATOM 814 O O . THR A 1 104 ? 14.685 5.611 24.406 1.00 46.31 104 THR A O 1
ATOM 817 N N . ALA A 1 105 ? 14.711 7.518 23.196 1.00 37.88 105 ALA A N 1
ATOM 818 C CA 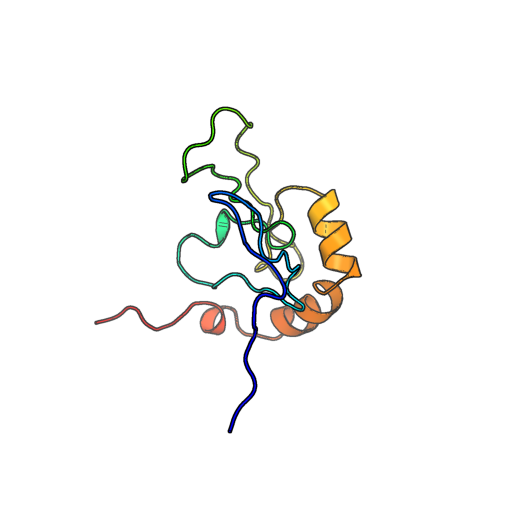. ALA A 1 105 ? 16.093 7.953 23.367 1.00 37.88 105 ALA A CA 1
ATOM 819 C C . ALA A 1 105 ? 16.166 9.415 22.920 1.00 37.88 105 ALA A C 1
ATOM 821 O O . ALA A 1 105 ? 15.599 9.704 21.838 1.00 37.88 105 ALA A O 1
#

Sequence (105 aa):
MGSGLFATAAIDAGQEIYNLNPIFKTLDAGPGHESFCHYCSEDAQDVLGKDSKPVAQTKACTGCDVARFCSKKCRKQAWTLFHRDERRILERVPKCQLRPCWRTA

Foldseek 3Di:
DDDDDDDPDDDDPPRDPDDDDDPDDADQLEPQSQQAARQPRDGLQPPVDDPDDDSQRWDADPQQRRGTHSDPVSVVVCCVRPVVPVSVVSNPDPVVVSYPPPPDD

pLDDT: mean 80.54, std 15.72, range [37.88, 97.19]

InterPro domains:
  IPR002893 Zinc finger, MYND-type [PF01753] (37-86)
  IPR002893 Zinc finger, MYND-type [PS50865] (37-87)
  IPR046341 SET domain superfamily [G3DSA:2.170.270.10] (4-35)